Protein AF-A0A2Z3GJ94-F1 (afdb_monomer_lite)

Structure (mmCIF, N/CA/C/O backbone):
data_AF-A0A2Z3GJ94-F1
#
_entry.id   AF-A0A2Z3GJ94-F1
#
loop_
_atom_site.group_PDB
_atom_site.id
_atom_site.type_symbol
_atom_site.label_atom_id
_atom_site.label_alt_id
_atom_site.label_comp_id
_atom_site.label_asym_id
_atom_site.label_entity_id
_atom_site.label_seq_id
_atom_site.pdbx_PDB_ins_code
_atom_site.Cartn_x
_atom_site.Cartn_y
_atom_site.Cartn_z
_atom_site.occupancy
_atom_site.B_iso_or_equiv
_atom_site.auth_seq_id
_atom_site.auth_comp_id
_atom_site.auth_asym_id
_atom_site.auth_atom_id
_atom_site.pdbx_PDB_model_num
ATOM 1 N N . MET A 1 1 ? 15.092 9.997 -14.862 1.00 58.94 1 MET A N 1
ATOM 2 C CA . MET A 1 1 ? 15.399 8.733 -14.160 1.00 58.94 1 MET A CA 1
ATOM 3 C C . MET A 1 1 ? 16.911 8.627 -14.098 1.00 58.94 1 MET A C 1
ATOM 5 O O . MET A 1 1 ? 17.516 8.447 -15.143 1.00 58.94 1 MET A O 1
ATOM 9 N N . ILE A 1 2 ? 17.528 8.870 -12.940 1.00 61.00 2 ILE A N 1
ATOM 10 C CA . ILE A 1 2 ? 18.989 8.775 -12.799 1.00 61.00 2 ILE A CA 1
ATOM 11 C C . ILE A 1 2 ? 19.294 7.324 -12.422 1.00 61.00 2 ILE A C 1
ATOM 13 O O . ILE A 1 2 ? 19.076 6.920 -11.285 1.00 61.00 2 ILE A O 1
ATOM 17 N N . THR A 1 3 ? 19.703 6.514 -13.396 1.00 60.41 3 THR A N 1
ATOM 18 C CA . THR A 1 3 ? 20.146 5.131 -13.176 1.00 60.41 3 THR A CA 1
ATOM 19 C C . THR A 1 3 ? 21.655 5.106 -12.990 1.00 60.41 3 THR A C 1
ATOM 21 O O . THR A 1 3 ? 22.378 5.620 -13.835 1.00 60.41 3 THR A O 1
ATOM 24 N N . HIS A 1 4 ? 22.143 4.457 -11.933 1.00 61.56 4 HIS A N 1
ATOM 25 C CA . HIS A 1 4 ? 23.580 4.278 -11.675 1.00 61.56 4 HIS A CA 1
ATOM 26 C C . HIS A 1 4 ? 24.238 3.208 -12.584 1.00 61.56 4 HIS A C 1
ATOM 28 O O . HIS A 1 4 ? 25.384 2.812 -12.381 1.00 61.56 4 HIS A O 1
ATOM 34 N N . HIS A 1 5 ? 23.530 2.715 -13.606 1.00 58.09 5 HIS A N 1
ATOM 35 C CA . HIS A 1 5 ? 24.125 1.877 -14.643 1.00 58.09 5 HIS A CA 1
ATOM 36 C C . HIS A 1 5 ? 24.879 2.770 -15.630 1.00 58.09 5 HIS A C 1
ATOM 38 O O . HIS A 1 5 ? 24.271 3.652 -16.234 1.00 58.09 5 HIS A O 1
ATOM 44 N N . LEU A 1 6 ? 26.194 2.540 -15.759 1.00 58.22 6 LEU A N 1
ATOM 45 C CA . LEU A 1 6 ? 27.102 3.182 -16.718 1.00 58.22 6 LEU A CA 1
ATOM 46 C C . LEU A 1 6 ? 26.362 3.494 -18.026 1.00 58.22 6 LEU A C 1
ATOM 48 O O . LEU A 1 6 ? 25.928 2.580 -18.730 1.00 58.22 6 LEU A O 1
ATOM 52 N N . ALA A 1 7 ? 26.217 4.786 -18.333 1.00 57.62 7 ALA A N 1
ATOM 53 C CA . ALA A 1 7 ? 25.408 5.318 -19.433 1.00 57.62 7 ALA A CA 1
ATOM 54 C C . ALA A 1 7 ? 25.724 4.706 -20.817 1.00 57.62 7 ALA A C 1
ATOM 56 O O . ALA A 1 7 ? 24.926 4.824 -21.739 1.00 57.62 7 ALA A O 1
ATOM 57 N N . ALA A 1 8 ? 26.846 3.993 -20.949 1.00 60.75 8 ALA A N 1
ATOM 58 C CA . ALA A 1 8 ? 27.270 3.283 -22.150 1.00 60.75 8 ALA A CA 1
ATOM 59 C C . ALA A 1 8 ? 26.403 2.062 -22.545 1.00 60.75 8 ALA A C 1
ATOM 61 O O . ALA A 1 8 ? 26.551 1.577 -23.663 1.00 60.75 8 ALA A O 1
ATOM 62 N N . ARG A 1 9 ? 25.515 1.541 -21.677 1.00 64.88 9 ARG A N 1
ATOM 63 C CA . ARG A 1 9 ? 24.645 0.372 -21.983 1.00 64.88 9 ARG A CA 1
ATOM 64 C C . ARG A 1 9 ? 23.139 0.618 -21.847 1.00 64.88 9 ARG A C 1
ATOM 66 O O . ARG A 1 9 ? 22.370 -0.332 -21.946 1.00 64.88 9 ARG A O 1
ATOM 73 N N . LEU A 1 10 ? 22.696 1.854 -21.623 1.00 73.50 10 LEU A N 1
ATOM 74 C CA . LEU A 1 10 ? 21.270 2.152 -21.472 1.00 73.50 10 LEU A CA 1
ATOM 75 C C . LEU A 1 10 ? 20.606 2.253 -22.857 1.00 73.50 10 LEU A C 1
ATOM 77 O O . LEU A 1 10 ? 20.818 3.228 -23.574 1.00 73.50 10 LEU A O 1
ATOM 81 N N . ASN A 1 11 ? 19.812 1.254 -23.247 1.00 83.06 11 ASN A N 1
ATOM 82 C CA . ASN A 1 11 ? 19.007 1.310 -24.470 1.00 83.06 11 ASN A CA 1
ATOM 83 C C . ASN A 1 11 ? 17.543 1.688 -24.155 1.00 83.06 11 ASN A C 1
ATOM 85 O O . ASN A 1 11 ? 17.111 1.681 -23.000 1.00 83.06 11 ASN A O 1
ATOM 89 N N . ARG A 1 12 ? 16.775 2.056 -25.190 1.00 84.69 12 ARG A N 1
ATOM 90 C CA . ARG A 1 12 ? 15.372 2.489 -25.052 1.00 84.69 12 ARG A CA 1
ATOM 91 C C . ARG A 1 12 ? 14.512 1.444 -24.333 1.00 84.69 12 ARG A C 1
ATOM 93 O O . ARG A 1 12 ? 13.699 1.818 -23.494 1.00 84.69 12 ARG A O 1
ATOM 100 N N . GLU A 1 13 ? 14.684 0.172 -24.670 1.00 88.00 13 GLU A N 1
ATOM 101 C CA . GLU A 1 13 ? 13.891 -0.938 -24.131 1.00 88.00 13 GLU A CA 1
ATOM 102 C C . GLU A 1 13 ? 14.089 -1.067 -22.620 1.00 88.00 13 GLU A C 1
ATOM 104 O O . GLU A 1 13 ? 13.118 -1.031 -21.874 1.00 88.00 13 GLU A O 1
ATOM 109 N N . MET A 1 14 ? 15.338 -1.036 -22.149 1.00 84.31 14 MET A N 1
ATOM 110 C CA . MET A 1 14 ? 15.656 -1.066 -20.718 1.00 84.31 14 MET A CA 1
ATOM 111 C C . MET A 1 14 ? 15.016 0.094 -19.945 1.00 84.31 14 MET A C 1
ATOM 113 O O . MET A 1 14 ? 14.585 -0.076 -18.803 1.00 84.31 14 MET A O 1
ATOM 117 N N . VAL A 1 15 ? 14.953 1.288 -20.547 1.00 84.19 15 VAL A N 1
ATOM 118 C CA . VAL A 1 15 ? 14.291 2.445 -19.925 1.00 84.19 15 VAL A CA 1
ATOM 119 C C . VAL A 1 15 ? 12.781 2.232 -19.851 1.00 84.19 15 VAL A C 1
ATOM 121 O O . VAL A 1 15 ? 12.178 2.541 -18.823 1.00 84.19 15 VAL A O 1
ATOM 124 N N . ILE A 1 16 ? 12.172 1.708 -20.916 1.00 86.81 16 ILE A N 1
ATOM 125 C CA . ILE A 1 16 ? 10.738 1.402 -20.949 1.00 86.81 16 ILE A CA 1
ATOM 126 C C . ILE A 1 16 ? 10.403 0.357 -19.885 1.00 86.81 16 ILE A C 1
ATOM 128 O O . ILE A 1 16 ? 9.492 0.592 -19.092 1.00 86.81 16 ILE A O 1
ATOM 132 N N . ASP A 1 17 ? 11.170 -0.726 -19.802 1.00 86.38 17 ASP A N 1
ATOM 133 C CA . ASP A 1 17 ? 10.952 -1.800 -18.831 1.00 86.38 17 ASP A CA 1
ATOM 134 C C . ASP A 1 17 ? 11.052 -1.287 -17.393 1.00 86.38 17 ASP A C 1
ATOM 136 O O . ASP A 1 17 ? 10.164 -1.526 -16.571 1.00 86.38 17 ASP A O 1
ATOM 140 N N . ALA A 1 18 ? 12.081 -0.491 -17.089 1.00 83.69 18 ALA A N 1
ATOM 141 C CA . ALA A 1 18 ? 12.235 0.117 -15.770 1.00 83.69 18 ALA A CA 1
ATOM 142 C C . ALA A 1 18 ? 11.051 1.034 -15.406 1.00 83.69 18 ALA A C 1
ATOM 144 O O . ALA A 1 18 ? 10.574 1.035 -14.267 1.00 83.69 18 ALA A O 1
ATOM 145 N N . VAL A 1 19 ? 10.544 1.808 -16.371 1.00 86.56 19 VAL A N 1
ATOM 146 C CA . VAL A 1 19 ? 9.367 2.665 -16.171 1.00 86.56 19 VAL A CA 1
ATOM 147 C C . VAL A 1 19 ? 8.096 1.832 -15.982 1.00 86.56 19 VAL A C 1
ATOM 149 O O . VAL A 1 19 ? 7.281 2.174 -15.124 1.00 86.56 19 VAL A O 1
ATOM 152 N N . GLN A 1 20 ? 7.927 0.730 -16.716 1.00 88.88 20 GLN A N 1
ATOM 153 C CA . GLN A 1 20 ? 6.782 -0.174 -16.561 1.00 88.88 20 GLN A CA 1
ATOM 154 C C . GLN A 1 20 ? 6.727 -0.793 -15.160 1.00 88.88 20 GLN A C 1
ATOM 156 O O . GLN A 1 20 ? 5.671 -0.775 -14.527 1.00 8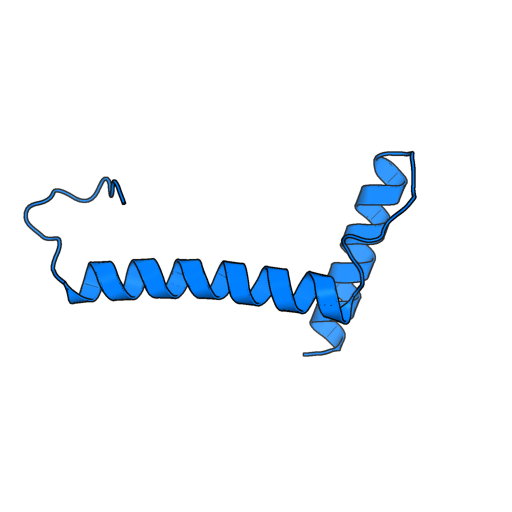8.88 20 GLN A O 1
ATOM 161 N N . VAL A 1 21 ? 7.864 -1.241 -14.618 1.00 88.12 21 VAL A N 1
ATOM 162 C CA . VAL A 1 21 ? 7.937 -1.765 -13.242 1.00 88.12 21 VAL A CA 1
ATOM 163 C C . VAL A 1 21 ? 7.494 -0.711 -12.221 1.00 88.12 21 VAL A C 1
ATOM 165 O O . VAL A 1 21 ? 6.741 -1.013 -11.293 1.00 88.12 21 VAL A O 1
ATOM 168 N N . ARG A 1 22 ? 7.883 0.558 -12.406 1.00 88.06 22 ARG A N 1
ATOM 169 C CA . ARG A 1 22 ? 7.420 1.648 -11.533 1.00 88.06 22 ARG A CA 1
ATOM 170 C C . ARG A 1 22 ? 5.894 1.809 -11.580 1.00 88.06 22 ARG A C 1
ATOM 172 O O . ARG A 1 22 ? 5.271 1.971 -10.530 1.00 88.06 22 ARG A O 1
ATOM 179 N N . TRP A 1 23 ? 5.285 1.747 -12.764 1.00 94.25 23 TRP A N 1
ATOM 180 C CA . TRP A 1 23 ? 3.829 1.853 -12.907 1.00 94.25 23 TRP A CA 1
ATOM 181 C C . TRP A 1 23 ? 3.078 0.697 -12.243 1.00 94.25 23 TRP A C 1
ATOM 183 O O . TRP A 1 23 ? 2.000 0.917 -11.687 1.00 94.25 23 TRP A O 1
ATOM 193 N N . GLN A 1 24 ? 3.649 -0.510 -12.219 1.00 93.38 24 GLN A N 1
ATOM 194 C CA . GLN A 1 24 ? 3.056 -1.647 -11.505 1.00 93.38 24 GLN A CA 1
ATOM 195 C C . GLN A 1 24 ? 2.907 -1.368 -10.002 1.00 93.38 24 GLN A C 1
ATOM 197 O O . GLN A 1 24 ? 1.873 -1.696 -9.419 1.00 93.38 24 GLN A O 1
ATOM 202 N N . VAL A 1 25 ? 3.884 -0.698 -9.379 1.00 9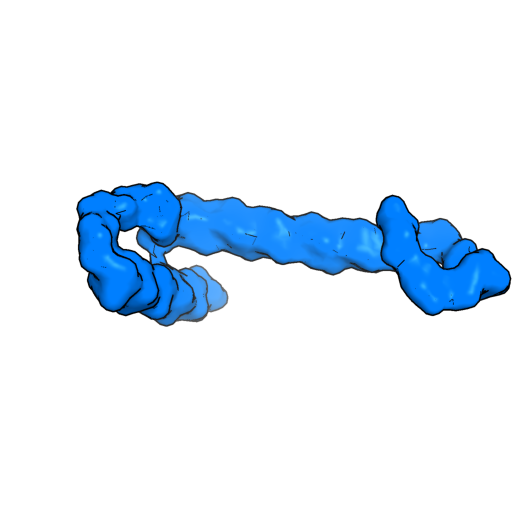2.06 25 VAL A N 1
ATOM 203 C CA . VAL A 1 25 ? 3.812 -0.291 -7.962 1.00 92.06 25 VAL A CA 1
ATOM 204 C C . VAL A 1 25 ? 2.688 0.723 -7.731 1.00 92.06 25 VAL A C 1
ATOM 206 O O . VAL A 1 25 ? 1.950 0.634 -6.748 1.00 92.06 25 VAL A O 1
ATOM 209 N N . GLU A 1 26 ? 2.516 1.681 -8.641 1.00 94.25 26 GLU A N 1
ATOM 210 C CA . GLU A 1 26 ? 1.423 2.655 -8.558 1.00 94.25 26 GLU A CA 1
ATOM 211 C C . GLU A 1 26 ? 0.049 1.990 -8.744 1.00 94.25 26 GLU A C 1
ATOM 213 O O . GLU A 1 26 ? -0.894 2.297 -8.006 1.00 94.25 26 GLU A O 1
ATOM 218 N N . GLY A 1 27 ? -0.058 1.033 -9.672 1.00 95.19 27 GLY A N 1
ATOM 219 C CA . GLY A 1 27 ? -1.254 0.212 -9.875 1.00 95.19 27 GLY A CA 1
ATOM 220 C C . GLY A 1 27 ? -1.600 -0.628 -8.643 1.00 95.19 27 GLY A C 1
ATOM 221 O O . GLY A 1 27 ? -2.752 -0.635 -8.195 1.00 95.19 27 GLY A O 1
ATOM 222 N N . PHE A 1 28 ? -0.592 -1.254 -8.030 1.00 94.44 28 PHE A N 1
ATOM 223 C CA . PHE A 1 28 ? -0.726 -1.938 -6.747 1.00 94.44 28 PHE A CA 1
ATOM 224 C C . PHE A 1 28 ? -1.277 -0.990 -5.672 1.00 94.44 28 PHE A C 1
ATOM 226 O O . PHE A 1 28 ? -2.352 -1.247 -5.134 1.00 94.44 28 PHE A O 1
ATOM 233 N N . HIS A 1 29 ? -0.625 0.148 -5.409 1.00 95.19 29 HIS A N 1
ATOM 234 C CA . HIS A 1 29 ? -1.072 1.078 -4.368 1.00 95.19 29 HIS A CA 1
ATOM 235 C C . HIS A 1 29 ? -2.479 1.633 -4.616 1.00 95.19 29 HIS A C 1
ATOM 237 O O . HIS A 1 29 ? -3.222 1.860 -3.656 1.00 95.19 29 HIS A O 1
ATOM 243 N N . ARG A 1 30 ? -2.866 1.857 -5.880 1.00 95.94 30 ARG A N 1
ATOM 244 C CA . ARG A 1 30 ? -4.219 2.302 -6.233 1.00 95.94 30 ARG A CA 1
ATOM 245 C C . ARG A 1 30 ? -5.254 1.231 -5.897 1.00 95.94 30 ARG A C 1
ATOM 247 O O . ARG A 1 30 ? -6.212 1.537 -5.190 1.00 95.94 30 ARG A O 1
ATOM 254 N N . SER A 1 31 ? -5.056 -0.002 -6.365 1.00 96.06 31 SER A N 1
ATOM 255 C CA . SER A 1 31 ? -5.982 -1.111 -6.094 1.00 96.06 31 SER A CA 1
ATOM 256 C C . SER A 1 31 ? -6.065 -1.428 -4.599 1.00 96.06 31 SER A C 1
ATOM 258 O O . SER A 1 31 ? -7.162 -1.520 -4.057 1.00 96.06 31 SER A O 1
ATOM 260 N N . PHE A 1 32 ? -4.924 -1.469 -3.907 1.00 97.25 32 PHE A N 1
ATOM 261 C CA . PHE A 1 32 ? -4.836 -1.655 -2.462 1.00 97.25 32 PHE A CA 1
ATOM 262 C C . PHE A 1 32 ? -5.678 -0.625 -1.701 1.00 97.25 32 PHE A C 1
ATOM 264 O O . PHE A 1 32 ? -6.561 -0.990 -0.931 1.00 97.25 32 PHE A O 1
ATOM 271 N N . LYS A 1 33 ? -5.480 0.676 -1.958 1.00 96.75 33 LYS A N 1
ATOM 272 C CA . LYS A 1 33 ? -6.242 1.739 -1.278 1.00 96.75 33 LYS A CA 1
ATOM 273 C C . LYS A 1 33 ? -7.743 1.669 -1.549 1.00 96.75 33 LYS A C 1
ATOM 275 O O . LYS A 1 33 ? -8.518 1.926 -0.628 1.00 96.75 33 LYS A O 1
ATOM 280 N N . GLN A 1 34 ? -8.148 1.359 -2.782 1.00 96.38 34 GLN A N 1
ATOM 281 C CA . GLN A 1 34 ? -9.563 1.323 -3.158 1.00 96.38 34 GLN A CA 1
ATOM 282 C C . GLN A 1 34 ? -10.290 0.105 -2.589 1.00 96.38 34 GLN A C 1
ATOM 284 O O . GLN A 1 34 ? -11.373 0.258 -2.034 1.00 96.38 34 GLN A O 1
ATOM 289 N N . LEU A 1 35 ? -9.684 -1.080 -2.684 1.00 96.25 35 LEU A N 1
ATOM 290 C CA . LEU A 1 35 ? -10.323 -2.333 -2.280 1.00 96.25 35 LEU A CA 1
ATOM 291 C C . LEU A 1 35 ? -10.345 -2.516 -0.761 1.00 96.25 35 LEU A C 1
ATOM 293 O O . LEU A 1 35 ? -11.290 -3.088 -0.232 1.00 96.25 35 LEU A O 1
ATOM 297 N N . THR A 1 36 ? -9.331 -2.020 -0.047 1.00 97.12 36 THR A N 1
ATOM 298 C CA . THR A 1 36 ? -9.211 -2.258 1.402 1.00 97.12 36 THR A CA 1
ATOM 299 C C . THR A 1 36 ? -9.509 -1.030 2.255 1.00 97.12 36 THR A C 1
ATOM 301 O O . THR A 1 36 ? -9.532 -1.133 3.479 1.00 97.12 36 THR A O 1
ATOM 304 N N . GLY A 1 37 ? -9.641 0.157 1.654 1.00 96.31 37 GLY A N 1
ATOM 305 C CA . GLY A 1 37 ? -9.804 1.408 2.396 1.00 96.31 37 GLY A CA 1
ATOM 306 C C . GLY A 1 37 ? -8.584 1.812 3.234 1.00 96.31 37 GLY A C 1
ATOM 307 O O . GLY A 1 37 ? -8.731 2.602 4.166 1.00 96.31 37 GLY A O 1
ATOM 308 N N . SER A 1 38 ? -7.375 1.323 2.919 1.00 97.00 38 SER A N 1
ATOM 309 C CA . SER A 1 38 ? -6.164 1.534 3.740 1.00 97.00 38 SER A CA 1
ATOM 310 C C . SER A 1 38 ? -5.843 3.006 4.044 1.00 97.00 38 SER A C 1
ATOM 312 O O . SER A 1 38 ? -5.312 3.313 5.109 1.00 97.00 38 SER A O 1
ATOM 314 N N . GLY A 1 39 ? -6.219 3.929 3.152 1.00 96.00 39 GLY A N 1
ATOM 315 C CA . GLY A 1 39 ? -6.049 5.377 3.327 1.00 96.00 39 GLY A CA 1
ATOM 316 C C . GLY A 1 39 ? -7.143 6.090 4.135 1.00 96.00 39 GLY A C 1
ATOM 317 O O . GLY A 1 39 ? -7.050 7.299 4.314 1.00 96.00 39 GLY A O 1
ATOM 318 N N . LYS A 1 40 ? -8.184 5.388 4.600 1.00 95.81 40 LYS A N 1
ATOM 319 C CA . LYS A 1 40 ? -9.333 5.978 5.316 1.00 95.81 40 LYS A CA 1
ATOM 320 C C . LYS A 1 40 ? -9.259 5.806 6.842 1.00 95.81 40 LYS A C 1
ATOM 322 O O . LYS A 1 40 ? -10.190 6.197 7.544 1.00 95.81 40 LYS A O 1
ATOM 327 N N . CYS A 1 41 ? -8.164 5.247 7.362 1.00 96.38 41 CYS A N 1
ATOM 328 C CA . CYS A 1 41 ? -7.964 5.003 8.791 1.00 96.38 41 CYS A CA 1
ATOM 329 C C . CYS A 1 41 ? -8.045 6.304 9.612 1.00 96.38 41 CYS A C 1
ATOM 331 O O . CYS A 1 41 ? -7.273 7.232 9.384 1.00 96.38 41 CYS A O 1
ATOM 333 N N . GLN A 1 42 ? -8.940 6.351 10.604 1.00 97.69 42 GLN A N 1
ATOM 334 C CA . GLN A 1 42 ? -9.080 7.487 11.532 1.00 97.69 42 GLN A CA 1
ATOM 335 C C . GLN A 1 42 ? -8.389 7.248 12.886 1.00 97.69 42 GLN A C 1
ATOM 337 O O . GLN A 1 42 ? -8.509 8.053 13.812 1.00 97.69 42 GLN A O 1
ATOM 342 N N . CYS A 1 43 ? -7.657 6.139 13.032 1.00 97.50 43 CYS A N 1
ATOM 343 C CA . CYS A 1 43 ? -6.933 5.837 14.260 1.00 97.50 43 CYS A CA 1
ATOM 344 C C . CYS A 1 43 ? -5.857 6.898 14.532 1.00 97.50 43 CYS A C 1
ATOM 346 O O . CYS A 1 43 ? -5.087 7.264 13.645 1.00 97.50 43 CYS A O 1
ATOM 348 N N . ARG A 1 44 ? -5.764 7.354 15.787 1.00 97.12 44 ARG A N 1
ATOM 349 C CA . ARG A 1 44 ? -4.779 8.364 16.223 1.00 97.12 44 ARG A CA 1
ATOM 350 C C . ARG A 1 44 ? -3.499 7.765 16.811 1.00 97.12 44 ARG A C 1
ATOM 352 O O . ARG A 1 44 ? -2.490 8.450 16.911 1.00 97.12 44 ARG A O 1
ATOM 359 N N . LYS A 1 45 ? -3.524 6.485 17.195 1.00 98.31 45 LYS A N 1
ATOM 360 C CA . LYS A 1 45 ? -2.357 5.770 17.731 1.00 98.31 45 LYS A CA 1
ATOM 361 C C . LYS A 1 45 ? -1.580 5.103 16.597 1.00 98.31 45 LYS A C 1
ATOM 363 O O . LYS A 1 45 ? -2.166 4.339 15.831 1.00 98.31 45 LYS A O 1
ATOM 368 N N . ALA A 1 46 ? -0.261 5.294 16.568 1.00 98.00 46 ALA A N 1
ATOM 369 C CA . ALA A 1 46 ? 0.615 4.701 15.553 1.00 98.00 46 ALA A CA 1
ATOM 370 C C . ALA A 1 46 ? 0.505 3.165 15.492 1.00 98.00 46 ALA A C 1
ATOM 372 O O . ALA A 1 46 ? 0.497 2.584 14.411 1.00 98.00 46 ALA A O 1
ATOM 373 N N . GLN A 1 47 ? 0.351 2.494 16.642 1.00 98.44 47 GLN A N 1
ATOM 374 C CA . GLN A 1 47 ? 0.167 1.040 16.670 1.00 98.44 47 GLN A CA 1
ATOM 375 C C . GLN A 1 47 ? -1.135 0.604 15.988 1.00 98.44 47 GLN A C 1
ATOM 377 O O . GLN A 1 47 ? -1.135 -0.350 15.218 1.00 98.44 47 GLN A O 1
ATOM 382 N N . ALA A 1 48 ? -2.233 1.320 16.232 1.00 98.19 48 ALA A N 1
ATOM 383 C CA . ALA A 1 48 ? -3.517 1.012 15.612 1.00 98.19 48 ALA A CA 1
ATOM 384 C C . ALA A 1 48 ? -3.480 1.248 14.093 1.00 98.19 48 ALA A C 1
ATOM 386 O O . ALA A 1 48 ? -4.013 0.441 13.340 1.00 98.19 48 ALA A O 1
ATOM 387 N N . GLN A 1 49 ? -2.785 2.297 13.638 1.00 98.19 49 GLN A N 1
ATOM 388 C CA . GLN A 1 49 ? -2.561 2.546 12.210 1.00 98.19 49 GLN A CA 1
ATOM 389 C C . GLN A 1 49 ? -1.756 1.414 11.553 1.00 98.19 49 GLN A C 1
ATOM 391 O O . GLN A 1 49 ? -2.142 0.933 10.490 1.00 98.19 49 GLN A O 1
ATOM 396 N N . ARG A 1 50 ? -0.679 0.939 12.198 1.00 98.12 50 ARG A N 1
ATOM 397 C CA . ARG A 1 50 ? 0.101 -0.211 11.708 1.00 98.12 50 ARG A CA 1
ATOM 398 C C . ARG A 1 50 ? -0.738 -1.484 11.638 1.00 98.12 50 ARG A C 1
ATOM 400 O O . ARG A 1 50 ? -0.759 -2.120 10.592 1.00 98.12 50 ARG A O 1
ATOM 407 N N . ASN A 1 51 ? -1.480 -1.806 12.699 1.00 98.19 51 ASN A N 1
ATOM 408 C CA . ASN A 1 51 ? -2.357 -2.979 12.724 1.00 98.19 51 ASN A CA 1
ATOM 409 C C . ASN A 1 51 ? -3.417 -2.914 11.614 1.00 98.19 51 ASN A C 1
ATOM 411 O O . ASN A 1 51 ? -3.630 -3.898 10.912 1.00 98.19 51 ASN A O 1
ATOM 415 N N . HIS A 1 52 ? -4.042 -1.749 11.413 1.00 98.25 52 HIS A N 1
ATOM 416 C CA . HIS A 1 52 ? -4.999 -1.534 10.328 1.00 98.25 52 HIS A CA 1
ATOM 417 C C . HIS A 1 52 ? -4.368 -1.789 8.953 1.00 98.25 52 HIS A C 1
ATOM 419 O O . HIS A 1 52 ? -4.951 -2.497 8.136 1.00 98.25 52 HIS A O 1
ATOM 425 N N . LEU A 1 53 ? -3.159 -1.268 8.705 1.00 97.69 53 LEU A N 1
ATOM 426 C CA . LEU A 1 53 ? -2.439 -1.533 7.458 1.00 97.69 53 LEU A CA 1
ATOM 427 C C . LEU A 1 53 ? -2.154 -3.028 7.272 1.00 97.69 53 LEU A C 1
ATOM 429 O O . LEU A 1 53 ? -2.394 -3.536 6.181 1.00 97.69 53 LEU A O 1
ATOM 433 N N . THR A 1 54 ? -1.716 -3.746 8.311 1.00 98.12 54 THR A N 1
ATOM 434 C CA . THR A 1 54 ? -1.517 -5.205 8.252 1.00 98.12 54 THR A CA 1
ATOM 435 C C . THR A 1 54 ? -2.802 -5.936 7.866 1.00 98.12 54 THR A C 1
ATOM 437 O O . THR A 1 54 ? -2.777 -6.755 6.951 1.00 98.12 54 THR A O 1
ATOM 440 N N . CYS A 1 55 ? -3.937 -5.603 8.489 1.00 97.69 55 CYS A N 1
ATOM 441 C CA . CYS A 1 55 ? -5.231 -6.186 8.126 1.00 97.69 55 CYS A CA 1
ATOM 442 C C . CYS A 1 55 ? -5.607 -5.889 6.668 1.00 97.69 55 CYS A C 1
ATOM 444 O O . CYS A 1 55 ? -6.065 -6.783 5.963 1.00 97.69 55 CYS A O 1
ATOM 446 N N . CYS A 1 56 ? -5.372 -4.663 6.189 1.00 97.88 56 CYS A N 1
ATOM 447 C CA . CYS A 1 56 ? -5.581 -4.323 4.784 1.00 97.88 56 CYS A CA 1
ATOM 448 C C . CYS A 1 56 ? -4.714 -5.179 3.849 1.00 97.88 56 CYS A C 1
ATOM 450 O O . CYS A 1 56 ? -5.215 -5.645 2.832 1.00 97.88 56 CYS A O 1
ATOM 452 N N . TYR A 1 57 ? -3.433 -5.394 4.171 1.00 97.25 57 TYR A N 1
ATOM 453 C CA . TYR A 1 57 ? -2.551 -6.245 3.361 1.00 97.25 57 TYR A CA 1
ATOM 45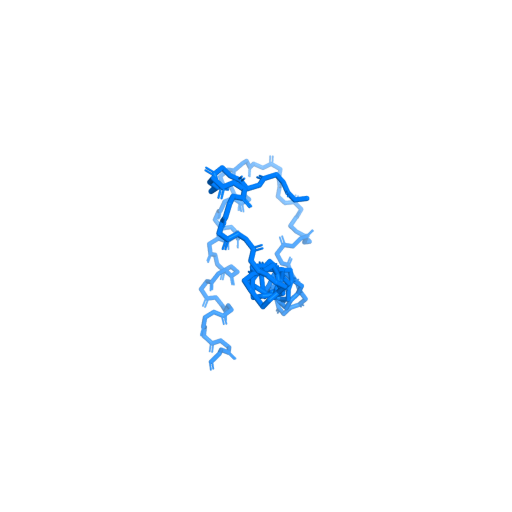4 C C . TYR A 1 57 ? -3.056 -7.686 3.302 1.00 97.25 57 TYR A C 1
ATOM 456 O O . TYR A 1 57 ? -3.152 -8.242 2.211 1.00 97.25 57 TYR A O 1
ATOM 464 N N . LEU A 1 58 ? -3.438 -8.260 4.448 1.00 97.50 58 LEU A N 1
ATOM 465 C CA . LEU A 1 58 ? -4.011 -9.606 4.512 1.00 97.50 58 LEU A CA 1
ATOM 466 C C . LEU A 1 58 ? -5.295 -9.708 3.679 1.00 97.50 58 LEU A C 1
ATOM 468 O O . LEU A 1 58 ? -5.428 -10.621 2.873 1.00 97.50 58 LEU A O 1
ATOM 472 N N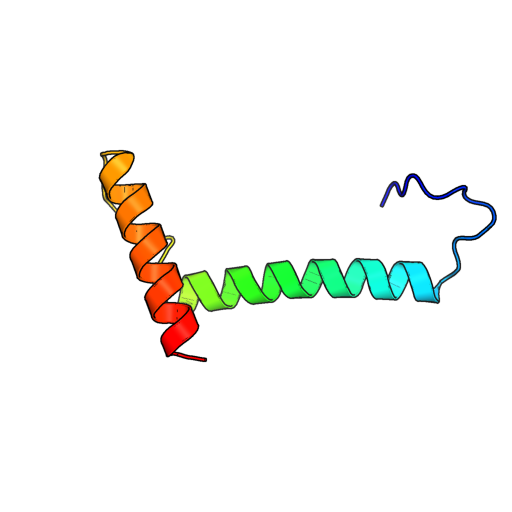 . ALA A 1 59 ? -6.203 -8.738 3.810 1.00 96.94 59 ALA A N 1
ATOM 473 C CA . ALA A 1 59 ? -7.438 -8.702 3.033 1.00 96.94 59 ALA A CA 1
ATOM 474 C C . ALA A 1 59 ? -7.177 -8.603 1.522 1.00 96.94 59 ALA A C 1
ATOM 476 O O . ALA A 1 59 ? -7.818 -9.303 0.749 1.00 96.94 59 ALA A O 1
ATOM 477 N N . TRP A 1 60 ? -6.228 -7.766 1.090 1.00 96.75 60 TRP A N 1
ATOM 478 C CA . TRP A 1 60 ? -5.905 -7.615 -0.332 1.00 96.75 60 TRP A CA 1
ATOM 479 C C . TRP A 1 60 ? -5.335 -8.897 -0.943 1.00 96.75 60 TRP A C 1
ATOM 481 O O . TRP A 1 60 ? -5.707 -9.244 -2.058 1.00 96.75 60 TRP A O 1
ATOM 491 N N . VAL A 1 61 ? -4.464 -9.605 -0.213 1.00 94.69 61 VAL A N 1
ATOM 492 C CA . VAL A 1 61 ? -3.925 -10.900 -0.657 1.00 94.69 61 VAL A CA 1
ATOM 493 C C . VAL A 1 61 ? -5.039 -11.937 -0.794 1.00 94.69 61 VAL A C 1
ATOM 495 O O . VAL A 1 61 ? -5.030 -12.680 -1.763 1.00 94.69 61 VAL A O 1
ATOM 498 N N . SER A 1 62 ? -6.022 -11.947 0.110 1.00 94.81 62 SER A N 1
ATOM 499 C CA . SER A 1 62 ? -7.168 -12.866 0.035 1.00 94.81 62 SER A CA 1
ATOM 500 C C . SER A 1 62 ? -8.196 -12.525 -1.055 1.00 94.81 62 SER A C 1
ATOM 502 O O . SER A 1 62 ? -9.040 -13.359 -1.364 1.00 94.81 62 SER A O 1
ATOM 504 N N . LEU A 1 63 ? -8.181 -11.301 -1.596 1.00 88.44 63 LEU A N 1
ATOM 505 C CA . LEU A 1 63 ? -9.045 -10.870 -2.708 1.00 88.44 63 LEU A CA 1
ATOM 506 C C . LEU A 1 63 ? -8.436 -11.165 -4.087 1.00 88.44 63 LEU A C 1
ATOM 508 O O . LEU A 1 63 ? -9.084 -10.907 -5.103 1.00 88.44 63 LEU A O 1
ATOM 512 N N . ARG A 1 64 ? -7.183 -11.620 -4.116 1.00 66.38 64 ARG A N 1
ATOM 513 C CA . ARG A 1 64 ? -6.434 -11.947 -5.325 1.00 66.38 64 ARG A CA 1
ATOM 514 C C . ARG A 1 64 ? -6.479 -13.441 -5.599 1.00 66.38 64 ARG A C 1
ATOM 516 O O . ARG A 1 64 ? -6.521 -13.773 -6.801 1.00 66.38 64 ARG A O 1
#

Secondary structure (DSSP, 8-state):
----S-GGG--HHHHHHHHHHHHHHHHHHHHHHHHH-GGG----SHHHHHHHHHHHHHHHHHT-

InterPro domains:
  IPR002559 Transposase IS4-like domain [PF01609] (13-60)
  IPR012337 Ribonuclease H-like superfamily [SSF53098] (9-64)

Organism: NCBI:txid1850093

pLDDT: mean 88.53, 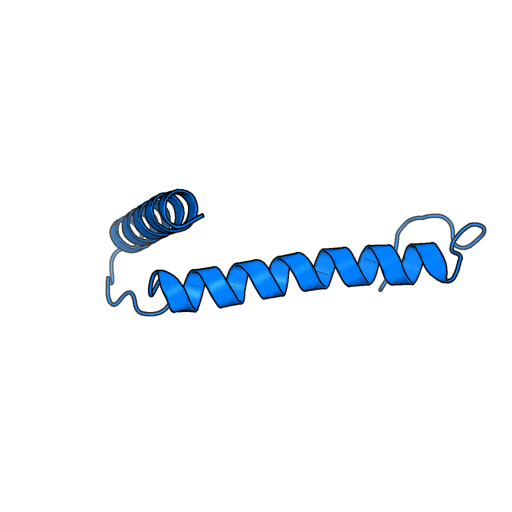std 12.99, range [57.62, 98.44]

Sequence (64 aa):
MITHHLAARLNREMVIDAVQVRWQVEGFHRSFKQLTGSGKCQCRKAQAQRNHLTCCYLAWVSLR

Foldseek 3Di:
DDDPPDPPPDDPVNVVVVVVVVVVVVVVVVCLCVVLVLVVDPDPDPVVNVVSVVVSVVVVVVVD

Radius of gyration: 17.34 Å; ch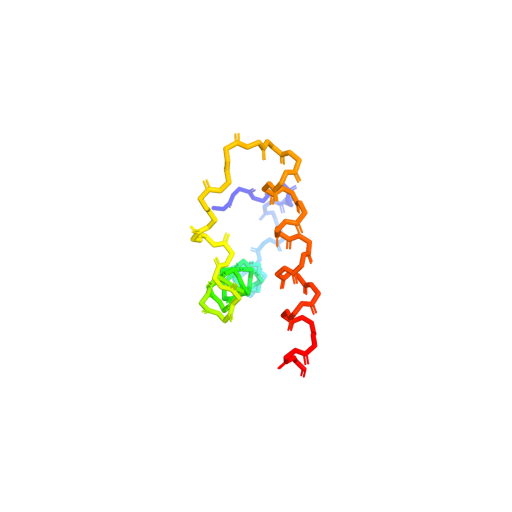ains: 1; bounding box: 38×22×43 Å